Protein AF-A0A2K4FHK4-F1 (afdb_monomer_lite)

Structure (mmCIF, N/CA/C/O backbone):
data_AF-A0A2K4FHK4-F1
#
_entry.id   AF-A0A2K4FHK4-F1
#
loop_
_atom_site.group_PDB
_atom_site.id
_atom_site.type_symbol
_atom_site.label_atom_id
_atom_site.label_alt_id
_atom_site.label_comp_id
_atom_site.label_asym_id
_atom_site.label_entity_id
_atom_site.label_seq_id
_atom_site.pdbx_PDB_ins_code
_atom_site.Cartn_x
_atom_site.Cartn_y
_atom_site.Cartn_z
_atom_site.occupancy
_atom_site.B_iso_or_equiv
_atom_site.auth_seq_id
_atom_site.auth_comp_id
_atom_site.auth_asym_id
_atom_site.auth_atom_id
_atom_site.pdbx_PDB_model_num
ATOM 1 N N . MET A 1 1 ? 3.901 14.085 17.740 1.00 49.38 1 MET A N 1
ATOM 2 C CA . MET A 1 1 ? 3.274 12.772 18.022 1.00 49.38 1 MET A CA 1
ATOM 3 C C . MET A 1 1 ? 2.031 12.925 18.901 1.00 49.38 1 MET A C 1
ATOM 5 O O . MET A 1 1 ? 1.024 12.323 18.566 1.00 49.38 1 MET A O 1
ATOM 9 N N . GLN A 1 2 ? 2.057 13.793 19.927 1.00 51.84 2 GLN A N 1
ATOM 10 C CA . GLN A 1 2 ? 0.927 14.044 20.843 1.00 51.84 2 GLN A CA 1
ATOM 11 C C . GLN A 1 2 ? -0.408 14.420 20.160 1.00 51.84 2 GLN A C 1
ATOM 13 O O . GLN A 1 2 ? -1.439 13.892 20.553 1.00 51.84 2 GLN A O 1
ATOM 18 N N . GLY A 1 3 ? -0.407 15.231 19.092 1.00 59.84 3 GLY A N 1
ATOM 19 C CA . GLY A 1 3 ? -1.658 15.628 18.419 1.00 59.84 3 GLY A CA 1
ATOM 20 C C . GLY A 1 3 ? -2.404 14.495 17.697 1.00 59.84 3 GLY A C 1
ATOM 21 O O . GLY A 1 3 ? -3.626 14.443 17.743 1.00 59.84 3 GLY A O 1
ATOM 22 N N . TYR A 1 4 ? -1.688 13.551 17.073 1.00 58.94 4 TYR A N 1
ATOM 23 C CA . TYR A 1 4 ? -2.320 12.465 16.307 1.00 58.94 4 TYR A CA 1
ATOM 24 C C . TYR A 1 4 ? -2.976 11.414 17.198 1.00 58.94 4 TYR A C 1
ATOM 26 O O . TYR A 1 4 ? -4.029 10.892 16.851 1.00 58.94 4 TYR A O 1
ATOM 34 N N . VAL A 1 5 ? -2.362 11.131 18.351 1.00 58.81 5 VAL A N 1
ATOM 35 C CA . VAL A 1 5 ? -2.916 10.195 19.337 1.00 58.81 5 VAL A CA 1
ATOM 36 C C . VAL A 1 5 ? -4.255 10.713 19.851 1.00 58.81 5 VAL A C 1
ATOM 38 O O . VAL A 1 5 ? -5.204 9.945 19.937 1.00 58.81 5 VAL A O 1
ATOM 41 N N . GLN A 1 6 ? -4.362 12.021 20.100 1.00 58.72 6 GLN A N 1
ATOM 42 C CA . GLN A 1 6 ? -5.595 12.628 20.588 1.00 58.72 6 GLN A CA 1
ATOM 43 C C . GLN A 1 6 ? -6.725 12.576 19.547 1.00 58.72 6 GLN A C 1
ATOM 45 O O . GLN A 1 6 ? -7.835 12.178 19.888 1.00 58.72 6 GLN A O 1
ATOM 50 N N . THR A 1 7 ? -6.451 12.891 18.276 1.00 63.59 7 THR A N 1
ATOM 51 C CA . THR A 1 7 ? -7.453 12.796 17.195 1.00 63.59 7 THR A CA 1
ATOM 52 C C . THR A 1 7 ? -7.951 11.362 16.999 1.00 63.59 7 THR A C 1
ATOM 54 O O . THR A 1 7 ? -9.159 11.134 16.972 1.00 63.59 7 THR A O 1
ATOM 57 N N . VAL A 1 8 ? -7.035 10.388 16.963 1.00 61.50 8 VAL A N 1
ATOM 58 C CA . VAL A 1 8 ? -7.383 8.965 16.816 1.00 61.50 8 VAL A CA 1
ATOM 59 C C . VAL A 1 8 ? -8.148 8.438 18.026 1.00 61.50 8 VAL A C 1
ATOM 61 O O . VAL A 1 8 ? -9.145 7.745 17.860 1.00 61.50 8 VAL A O 1
ATOM 64 N N . SER A 1 9 ? -7.761 8.837 19.241 1.00 59.03 9 SER A N 1
ATOM 65 C CA . SER A 1 9 ? -8.480 8.462 20.467 1.00 59.03 9 SER A CA 1
ATOM 66 C C . SER A 1 9 ? -9.913 9.011 20.537 1.00 59.03 9 SER A C 1
ATOM 68 O O . SER A 1 9 ? -10.720 8.520 21.317 1.00 59.03 9 SER A O 1
ATOM 70 N N . GLN A 1 10 ? -10.244 10.008 19.709 1.00 62.78 10 GLN A N 1
ATOM 71 C CA . GLN A 1 10 ? -11.593 10.561 19.543 1.00 62.78 10 GLN A CA 1
ATOM 72 C C . GLN A 1 10 ? -12.365 9.913 18.376 1.00 62.78 10 GLN A C 1
ATOM 74 O O . GLN A 1 10 ? -13.389 10.449 17.953 1.00 62.78 10 GLN A O 1
ATOM 79 N N . GLY A 1 11 ? -11.869 8.799 17.821 1.00 59.44 11 GLY A N 1
ATOM 80 C CA . GLY A 1 11 ? -12.492 8.093 16.697 1.00 59.44 11 GLY A CA 1
ATOM 81 C C . GLY A 1 11 ? -12.330 8.798 15.348 1.00 59.44 11 GLY A C 1
ATOM 82 O O . GLY A 1 11 ? -13.119 8.566 14.438 1.00 59.44 11 GLY A O 1
ATOM 83 N N . ARG A 1 12 ? -11.350 9.701 15.207 1.00 66.50 12 ARG A N 1
ATOM 84 C CA . ARG A 1 12 ? -11.090 10.438 13.961 1.00 66.50 12 ARG A CA 1
ATOM 85 C C . ARG A 1 12 ? -9.688 10.149 13.448 1.00 66.50 12 ARG A C 1
ATOM 87 O O . ARG A 1 12 ? -8.726 10.143 14.209 1.00 66.50 12 ARG A O 1
ATOM 94 N N . VAL A 1 13 ? -9.538 9.982 12.141 1.00 70.56 13 VAL A N 1
ATOM 95 C CA . VAL A 1 13 ? -8.217 9.877 11.509 1.00 70.56 13 VAL A CA 1
ATOM 96 C C . VAL A 1 13 ? -7.774 11.236 10.961 1.00 70.56 13 VAL A C 1
ATOM 98 O O . VAL A 1 13 ? -8.620 12.038 10.577 1.00 70.56 13 VAL A O 1
ATOM 101 N N . PRO A 1 14 ? -6.467 11.549 10.944 1.00 74.38 14 PRO A N 1
ATOM 102 C CA . PRO A 1 14 ? -5.981 12.802 10.375 1.00 74.38 14 PRO A CA 1
ATOM 103 C C . PRO A 1 14 ? -6.183 12.882 8.855 1.00 74.38 14 PRO A C 1
ATOM 105 O O . PRO A 1 14 ? -5.792 11.972 8.129 1.00 74.38 14 PRO A O 1
ATOM 108 N N . ASP A 1 15 ? -6.619 14.043 8.362 1.00 65.12 15 ASP A N 1
ATOM 109 C CA . ASP A 1 15 ? -6.874 14.299 6.932 1.00 65.12 15 ASP A CA 1
ATOM 110 C C . ASP A 1 15 ? -5.607 14.431 6.068 1.00 65.12 15 ASP A C 1
ATOM 112 O O . ASP A 1 15 ? -5.661 14.916 4.948 1.00 65.12 15 ASP A O 1
ATOM 116 N N . LYS A 1 16 ? -4.402 14.138 6.562 1.00 68.00 16 LYS A N 1
ATOM 117 C CA . LYS A 1 16 ? -3.179 14.263 5.750 1.00 68.00 16 LYS A CA 1
ATOM 118 C C . LYS A 1 16 ? -2.321 13.028 5.907 1.00 68.00 16 LYS A C 1
ATOM 120 O O . LYS A 1 16 ? -1.982 12.628 7.020 1.00 68.00 16 LYS A O 1
ATOM 125 N N . HIS A 1 17 ? -1.809 12.521 4.786 1.00 72.81 17 HIS A N 1
ATOM 126 C CA . HIS A 1 17 ? -0.894 11.381 4.800 1.00 72.81 17 HIS A CA 1
ATOM 127 C C . HIS A 1 17 ? 0.464 11.667 5.490 1.00 72.81 17 HIS A C 1
ATOM 129 O O . HIS A 1 17 ? 1.319 10.787 5.593 1.00 72.81 17 HIS A O 1
ATOM 135 N N . LYS A 1 18 ? 0.759 12.910 5.912 1.00 77.69 18 LYS A N 1
ATOM 136 C CA . LYS A 1 18 ? 2.019 13.236 6.605 1.00 77.69 18 LYS A CA 1
ATOM 137 C C . LYS A 1 18 ? 2.036 12.530 7.962 1.00 77.69 18 LYS A C 1
ATOM 139 O O . LYS A 1 18 ? 1.300 12.896 8.868 1.00 77.69 18 LYS A O 1
ATOM 144 N N . GLY A 1 19 ? 2.919 11.547 8.110 1.00 83.44 19 GLY A N 1
ATOM 145 C CA . GLY A 1 19 ? 2.972 10.715 9.313 1.00 83.44 19 GLY A CA 1
ATOM 146 C C . GLY A 1 19 ? 1.938 9.586 9.339 1.00 83.44 19 GLY A C 1
ATOM 147 O O . GLY A 1 19 ? 1.739 9.011 10.406 1.00 83.44 19 GLY A O 1
ATOM 148 N N . ILE A 1 20 ? 1.328 9.240 8.195 1.00 90.81 20 ILE A N 1
ATOM 149 C CA . ILE A 1 20 ? 0.350 8.143 8.066 1.00 90.81 20 ILE A CA 1
ATOM 150 C C . ILE A 1 20 ? 0.855 6.815 8.607 1.00 90.81 20 ILE A C 1
ATOM 152 O O . ILE A 1 20 ? 0.140 6.166 9.359 1.00 90.81 20 ILE A O 1
ATOM 156 N N . ALA A 1 21 ? 2.122 6.473 8.368 1.00 90.56 21 ALA A N 1
ATOM 157 C CA . ALA A 1 21 ? 2.733 5.268 8.930 1.00 90.56 21 ALA A CA 1
ATOM 158 C C . ALA A 1 21 ? 2.750 5.243 10.466 1.00 90.56 21 ALA A C 1
ATOM 160 O O . ALA A 1 21 ? 2.830 4.176 11.064 1.00 90.56 21 ALA A O 1
ATOM 161 N N . SER A 1 22 ? 2.734 6.405 11.122 1.00 89.12 22 SER A N 1
ATOM 162 C CA . SER A 1 22 ? 2.715 6.496 12.582 1.00 89.12 22 SER A CA 1
ATOM 163 C C . SER A 1 22 ? 1.292 6.527 13.118 1.00 89.12 22 SER A C 1
ATOM 165 O O . SER A 1 22 ? 0.979 5.769 14.028 1.00 89.12 22 SER A O 1
ATOM 167 N N . TRP A 1 23 ? 0.431 7.391 12.578 1.00 90.81 23 TRP A N 1
ATOM 168 C CA . TRP A 1 23 ? -0.916 7.540 13.121 1.00 90.81 23 TRP A CA 1
ATOM 169 C C . TRP A 1 23 ? -1.840 6.375 12.742 1.00 90.81 23 TRP A C 1
ATOM 171 O O . TRP A 1 23 ? -2.690 6.023 13.552 1.00 90.81 23 TRP A O 1
ATOM 181 N N . SER A 1 24 ? -1.638 5.706 11.596 1.00 93.38 24 SER A N 1
ATOM 182 C CA . SER A 1 24 ? -2.420 4.507 11.230 1.00 93.38 24 SER A CA 1
ATOM 183 C C . SER A 1 24 ? -2.179 3.338 12.184 1.00 93.38 24 SER A C 1
ATOM 185 O O . SER A 1 24 ? -3.085 2.554 12.425 1.00 93.38 24 SER A O 1
ATOM 187 N N . LYS A 1 25 ? -0.994 3.255 12.805 1.00 92.88 25 LYS A N 1
ATOM 188 C CA . LYS A 1 25 ? -0.710 2.278 13.870 1.00 92.88 25 LYS A CA 1
ATOM 189 C C . LYS A 1 25 ? -1.534 2.541 15.114 1.00 92.88 25 LYS A C 1
ATOM 191 O O . LYS A 1 25 ? -2.048 1.609 15.715 1.00 92.88 25 LYS A O 1
ATOM 196 N N . VAL A 1 26 ? -1.661 3.812 15.491 1.00 91.38 26 VAL A N 1
ATOM 197 C CA . VAL A 1 26 ? -2.516 4.202 16.615 1.00 91.38 26 VAL A CA 1
ATOM 198 C C . VAL A 1 26 ? -3.972 3.884 16.284 1.00 91.38 26 VAL A C 1
ATOM 200 O O . VAL A 1 26 ? -4.677 3.373 17.146 1.00 91.38 26 VAL A O 1
ATOM 203 N N . ALA A 1 27 ? -4.406 4.131 15.042 1.00 90.50 27 ALA A N 1
ATOM 204 C CA . ALA A 1 27 ? -5.766 3.836 14.593 1.00 90.50 27 ALA A CA 1
ATOM 205 C C . ALA A 1 27 ? -6.066 2.334 14.639 1.00 90.50 27 ALA A C 1
ATOM 207 O O . ALA A 1 27 ? -7.017 1.937 15.301 1.00 90.50 27 ALA A O 1
ATOM 208 N N . ALA A 1 28 ? -5.202 1.508 14.044 1.00 93.62 28 ALA A N 1
ATOM 209 C CA . ALA A 1 28 ? -5.323 0.051 14.065 1.00 93.62 28 ALA A CA 1
ATOM 210 C C . ALA A 1 28 ? -5.247 -0.530 15.485 1.00 93.62 28 ALA A C 1
ATOM 212 O O . ALA A 1 28 ? -5.969 -1.458 15.813 1.00 93.62 28 ALA A O 1
ATOM 213 N N . PHE A 1 29 ? -4.415 0.038 16.364 1.00 91.06 29 PHE A N 1
ATOM 214 C CA . PHE A 1 29 ? -4.375 -0.377 17.767 1.00 91.06 29 PHE A CA 1
ATOM 215 C C . PHE A 1 29 ? -5.656 0.000 18.529 1.00 91.06 29 PHE A C 1
ATOM 217 O O . PHE A 1 29 ? -6.105 -0.754 19.385 1.00 91.06 29 PHE A O 1
ATOM 224 N N . SER A 1 30 ? -6.234 1.169 18.236 1.00 90.38 30 SER A N 1
ATOM 225 C CA . SER A 1 30 ? -7.428 1.671 18.932 1.00 90.38 30 SER A CA 1
ATOM 226 C C . SER A 1 30 ? -8.708 0.978 18.463 1.00 90.38 30 SER A C 1
ATOM 228 O O . SER A 1 30 ? -9.596 0.736 19.274 1.00 90.38 30 SER A O 1
ATOM 230 N N . ASN A 1 31 ? -8.807 0.669 17.167 1.00 91.50 31 ASN A N 1
ATOM 231 C CA . ASN A 1 31 ? -9.922 -0.063 16.575 1.00 91.50 31 ASN A CA 1
ATOM 232 C C . ASN A 1 31 ? -9.427 -0.985 15.438 1.00 91.50 31 ASN A C 1
ATOM 234 O O . ASN A 1 31 ? -9.468 -0.589 14.271 1.00 91.50 31 ASN A O 1
ATOM 238 N N . PRO A 1 32 ? -8.968 -2.210 15.752 1.00 91.81 32 PRO A N 1
ATOM 239 C CA . PRO A 1 32 ? -8.427 -3.138 14.753 1.00 91.81 32 PRO A CA 1
ATOM 240 C C . PRO A 1 32 ? -9.489 -3.701 13.798 1.00 91.81 32 PRO A C 1
ATOM 242 O O . PRO A 1 32 ? -9.139 -4.265 12.766 1.00 91.81 32 PRO A O 1
ATOM 245 N N . ILE A 1 33 ? -10.778 -3.542 14.122 1.00 92.06 33 ILE A N 1
ATOM 246 C CA . ILE A 1 33 ? -11.887 -4.014 13.281 1.00 92.06 33 ILE A CA 1
ATOM 247 C C . ILE A 1 33 ? -12.108 -3.070 12.090 1.00 92.06 33 ILE A C 1
ATOM 249 O O . ILE A 1 33 ? -12.435 -3.522 10.996 1.00 92.06 33 ILE A O 1
ATOM 253 N N . GLU A 1 34 ? -11.927 -1.760 12.285 1.00 90.69 34 GLU A N 1
ATOM 254 C CA . GLU A 1 34 ? -12.191 -0.740 11.254 1.00 90.69 34 GLU A CA 1
ATOM 255 C C . GLU A 1 34 ? -10.920 -0.132 10.652 1.00 90.69 34 GLU A C 1
ATOM 257 O O . GLU A 1 34 ? -10.968 0.539 9.616 1.00 90.69 34 GLU A O 1
ATOM 262 N N . HIS A 1 35 ? -9.770 -0.337 11.295 1.00 95.19 35 HIS A N 1
ATOM 263 C CA . HIS A 1 35 ? -8.511 0.261 10.888 1.00 95.19 35 HIS A CA 1
ATOM 264 C C . HIS A 1 35 ? -7.379 -0.750 10.773 1.00 95.19 35 HIS A C 1
ATOM 266 O O . HIS A 1 35 ? -7.207 -1.642 11.595 1.00 95.19 35 HIS A O 1
ATOM 272 N N . ALA A 1 36 ? -6.540 -0.516 9.769 1.00 97.25 36 ALA A N 1
ATOM 273 C CA . ALA A 1 36 ? -5.333 -1.276 9.510 1.00 97.25 36 ALA A CA 1
ATOM 274 C C . ALA A 1 36 ? -4.120 -0.343 9.384 1.00 97.25 36 ALA A C 1
ATOM 276 O O . ALA A 1 36 ? -4.248 0.868 9.142 1.00 97.25 36 ALA A O 1
ATOM 277 N N . ILE A 1 37 ? -2.926 -0.905 9.563 1.00 97.12 37 ILE A N 1
ATOM 278 C CA . ILE A 1 37 ? -1.668 -0.163 9.481 1.00 97.12 37 ILE A CA 1
ATOM 279 C C . ILE A 1 37 ? -1.376 0.161 8.014 1.00 97.12 37 ILE A C 1
ATOM 281 O O . ILE A 1 37 ? -1.474 -0.699 7.151 1.00 97.12 37 ILE A O 1
ATOM 285 N N . PHE A 1 38 ? -0.988 1.402 7.717 1.00 97.25 38 PHE A N 1
ATOM 286 C CA . PHE A 1 38 ? -0.530 1.794 6.382 1.00 97.25 38 PHE A CA 1
ATOM 287 C C . PHE A 1 38 ? 0.948 2.189 6.438 1.00 97.25 38 PHE A C 1
ATOM 289 O O . PHE A 1 38 ? 1.289 3.350 6.689 1.00 97.25 38 PHE A O 1
ATOM 296 N N . ASP A 1 39 ? 1.834 1.205 6.261 1.00 96.00 39 ASP A N 1
ATOM 297 C CA . ASP A 1 39 ? 3.288 1.384 6.300 1.00 96.00 39 ASP A CA 1
ATOM 298 C C . ASP A 1 39 ? 3.956 1.302 4.911 1.00 96.00 39 ASP A C 1
ATOM 300 O O . ASP A 1 39 ? 3.303 1.184 3.874 1.00 96.00 39 ASP A O 1
ATOM 304 N N . ALA A 1 40 ? 5.287 1.418 4.885 1.00 96.38 40 ALA A N 1
ATOM 305 C CA . ALA A 1 40 ? 6.067 1.405 3.650 1.00 96.38 40 ALA A CA 1
ATOM 306 C C . ALA A 1 40 ? 5.957 0.097 2.853 1.00 96.38 40 ALA A C 1
ATOM 308 O O . ALA A 1 40 ? 6.018 0.145 1.626 1.00 96.38 40 ALA A O 1
ATOM 309 N N . ARG A 1 41 ? 5.797 -1.051 3.524 1.00 97.81 41 ARG A N 1
ATOM 310 C CA . ARG A 1 41 ? 5.635 -2.349 2.861 1.00 97.81 41 ARG A CA 1
ATOM 311 C C . ARG A 1 41 ? 4.255 -2.468 2.249 1.00 97.81 41 ARG A C 1
ATOM 313 O O . ARG A 1 41 ? 4.160 -2.796 1.077 1.00 97.81 41 ARG A O 1
ATOM 320 N N . VAL A 1 42 ? 3.214 -2.106 2.994 1.00 98.00 42 VAL A N 1
ATOM 321 C CA . VAL A 1 42 ? 1.835 -2.111 2.487 1.00 98.00 42 VAL A CA 1
ATOM 322 C C . VAL A 1 42 ? 1.700 -1.192 1.268 1.00 98.00 42 VAL A C 1
ATOM 324 O O . VAL A 1 42 ? 1.215 -1.614 0.218 1.00 98.00 42 VAL A O 1
ATOM 327 N N . ALA A 1 43 ? 2.204 0.043 1.362 1.00 97.62 43 ALA A N 1
ATOM 328 C CA . ALA A 1 43 ? 2.182 0.994 0.250 1.00 97.62 43 ALA A CA 1
ATOM 329 C C . ALA A 1 43 ? 2.969 0.494 -0.975 1.00 97.62 43 ALA A C 1
ATOM 331 O O . ALA A 1 43 ? 2.575 0.749 -2.114 1.00 97.62 43 ALA A O 1
ATOM 332 N N . PHE A 1 44 ? 4.082 -0.212 -0.760 1.00 98.25 44 PHE A N 1
ATOM 333 C CA . PHE A 1 44 ? 4.852 -0.824 -1.839 1.00 98.25 44 PHE A CA 1
ATOM 334 C C . PHE A 1 44 ? 4.068 -1.954 -2.516 1.00 98.25 44 PHE A C 1
ATOM 336 O O . PHE A 1 44 ? 3.881 -1.914 -3.732 1.00 98.25 44 PHE A O 1
ATOM 343 N N . SER A 1 45 ? 3.548 -2.903 -1.735 1.00 98.19 45 SER A N 1
ATOM 344 C CA . SER A 1 45 ? 2.779 -4.052 -2.224 1.00 98.19 45 SER A CA 1
ATOM 345 C C . SER A 1 45 ? 1.582 -3.630 -3.071 1.00 98.19 45 SER A C 1
ATOM 347 O O . SER A 1 45 ? 1.390 -4.159 -4.161 1.00 98.19 45 SER A O 1
ATOM 349 N N . LEU A 1 46 ? 0.822 -2.621 -2.632 1.00 97.88 46 LEU A N 1
ATOM 350 C CA . LEU A 1 46 ? -0.317 -2.093 -3.392 1.00 97.88 46 LEU A CA 1
ATOM 351 C C . LEU A 1 46 ? 0.086 -1.519 -4.754 1.00 97.88 46 LEU A C 1
ATOM 353 O O . LEU A 1 46 ? -0.625 -1.700 -5.742 1.00 97.88 46 LEU A O 1
ATOM 357 N N . ASN A 1 47 ? 1.219 -0.820 -4.831 1.00 97.94 47 ASN A N 1
ATOM 358 C CA . ASN A 1 47 ? 1.703 -0.302 -6.107 1.00 97.94 47 ASN A CA 1
ATOM 359 C C . ASN A 1 47 ? 2.219 -1.436 -7.004 1.00 97.94 47 ASN A C 1
ATOM 361 O O . ASN A 1 47 ? 1.907 -1.456 -8.188 1.00 97.94 47 ASN A O 1
ATOM 365 N N . VAL A 1 48 ? 2.969 -2.405 -6.476 1.00 97.44 48 VAL A N 1
ATOM 366 C CA . VAL A 1 48 ? 3.478 -3.513 -7.301 1.00 97.44 48 VAL A CA 1
ATOM 367 C C . VAL A 1 48 ? 2.351 -4.412 -7.807 1.00 97.44 48 VAL A C 1
ATOM 369 O O . VAL A 1 48 ? 2.347 -4.760 -8.983 1.00 97.44 48 VAL A O 1
ATOM 372 N N . LEU A 1 49 ? 1.353 -4.727 -6.979 1.00 96.31 49 LEU A N 1
ATOM 373 C CA . LEU A 1 49 ? 0.196 -5.523 -7.399 1.00 96.31 49 LEU A CA 1
ATOM 374 C C . LEU A 1 49 ? -0.538 -4.894 -8.588 1.00 96.31 49 LEU A C 1
ATOM 376 O O . LEU A 1 49 ? -0.836 -5.582 -9.561 1.00 96.31 49 LEU A O 1
ATOM 380 N N . GLN A 1 50 ? -0.778 -3.581 -8.545 1.00 95.88 50 GLN A N 1
ATOM 381 C CA . GLN A 1 50 ? -1.381 -2.865 -9.671 1.00 95.88 50 GLN A CA 1
ATOM 382 C C . GLN A 1 50 ? -0.490 -2.907 -10.917 1.00 95.88 50 GLN A C 1
ATOM 384 O O . GLN A 1 50 ? -1.001 -3.042 -12.024 1.00 95.88 50 GLN A O 1
ATOM 389 N N . MET A 1 51 ? 0.832 -2.816 -10.748 1.00 95.06 51 MET A N 1
ATOM 390 C CA . MET A 1 51 ? 1.780 -2.893 -11.861 1.00 95.06 51 MET A CA 1
ATOM 391 C C . MET A 1 51 ? 1.756 -4.265 -12.546 1.00 95.06 51 MET A C 1
ATOM 393 O O . MET A 1 51 ? 1.786 -4.327 -13.769 1.00 95.06 51 MET A O 1
ATOM 397 N N . LEU A 1 52 ? 1.706 -5.345 -11.762 1.00 94.31 52 LEU A N 1
ATOM 398 C CA . LEU A 1 52 ? 1.815 -6.716 -12.266 1.00 94.31 52 LEU A CA 1
ATOM 399 C C . LEU A 1 52 ? 0.490 -7.293 -12.783 1.00 94.31 52 LEU A C 1
ATOM 401 O O . LEU A 1 52 ? 0.519 -8.181 -13.631 1.00 94.31 52 LEU A O 1
ATOM 405 N N . HIS A 1 53 ? -0.655 -6.839 -12.263 1.00 90.06 53 HIS A N 1
ATOM 406 C CA . HIS A 1 53 ? -1.929 -7.546 -12.458 1.00 90.06 53 HIS A CA 1
ATOM 407 C C . HIS A 1 53 ? -3.121 -6.678 -12.866 1.00 90.06 53 HIS A C 1
ATOM 409 O O . HIS A 1 53 ? -4.201 -7.220 -13.082 1.00 90.06 53 HIS A O 1
ATOM 415 N N . SER A 1 54 ? -2.989 -5.352 -12.939 1.00 80.19 54 SER A N 1
ATOM 416 C CA . SER A 1 54 ? -4.116 -4.499 -13.332 1.00 80.19 54 SER A CA 1
ATOM 417 C C . SER A 1 54 ? -3.991 -4.092 -14.791 1.00 80.19 54 SER A C 1
ATOM 419 O O . SER A 1 54 ? -3.039 -3.400 -15.121 1.00 80.19 54 SER A O 1
ATOM 421 N N . ASP A 1 55 ? -4.960 -4.429 -15.638 1.00 73.75 55 ASP A N 1
ATOM 422 C CA . ASP A 1 55 ? -5.079 -3.878 -17.003 1.00 73.75 55 ASP A CA 1
ATOM 423 C C . ASP A 1 55 ? -5.928 -2.591 -17.047 1.00 73.75 55 ASP A C 1
ATOM 425 O O 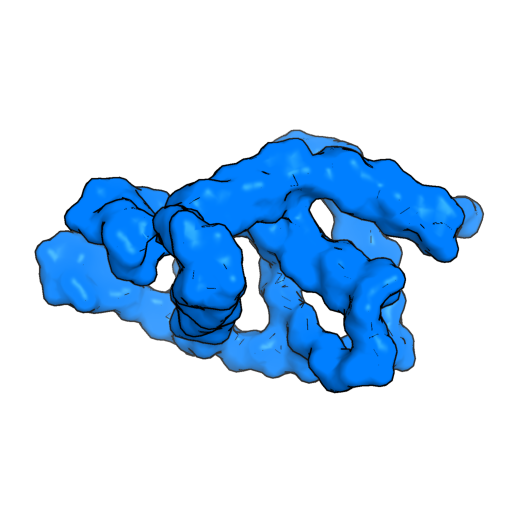. ASP A 1 55 ? -6.194 -2.031 -18.110 1.00 73.75 55 ASP A O 1
ATOM 429 N N . GLU A 1 56 ? -6.357 -2.111 -15.879 1.00 80.19 56 GLU A N 1
ATOM 430 C CA . GLU A 1 56 ? -7.273 -0.986 -15.720 1.00 80.19 56 GLU A CA 1
ATOM 431 C C . GLU A 1 56 ? -6.555 0.281 -15.225 1.00 80.19 56 GLU A C 1
ATOM 433 O O . GLU A 1 56 ? -5.328 0.378 -15.159 1.00 80.19 56 GLU A O 1
ATOM 438 N N . GLN A 1 57 ? -7.345 1.298 -14.883 1.00 86.38 57 GLN A N 1
ATOM 439 C CA . GLN A 1 57 ? -6.871 2.529 -14.272 1.00 86.38 57 GLN A CA 1
ATOM 440 C C . GLN A 1 57 ? -6.137 2.238 -12.952 1.00 86.38 57 GLN A C 1
ATOM 442 O O . GLN A 1 57 ? -6.717 1.708 -12.010 1.00 86.38 57 GLN A O 1
ATOM 447 N N . ARG A 1 58 ? -4.867 2.650 -12.866 1.00 94.62 58 ARG A N 1
ATOM 448 C CA . ARG A 1 58 ? -4.016 2.439 -11.683 1.00 94.62 58 ARG A CA 1
ATOM 449 C C . ARG A 1 58 ? -3.907 3.703 -10.829 1.00 94.62 58 ARG A C 1
ATOM 451 O O . ARG A 1 58 ? -3.823 4.819 -11.362 1.00 94.62 58 ARG A O 1
ATOM 458 N N . TRP A 1 59 ? -3.855 3.522 -9.511 1.00 95.56 59 TRP A N 1
ATOM 459 C CA . TRP A 1 59 ? -3.695 4.579 -8.515 1.00 95.56 59 TRP A CA 1
ATOM 460 C C . TRP A 1 59 ? -2.339 4.506 -7.820 1.00 95.56 59 TRP A C 1
ATOM 462 O O . TRP A 1 59 ? -1.869 3.452 -7.398 1.00 95.56 59 TRP A O 1
ATOM 472 N N . TRP A 1 60 ? -1.716 5.666 -7.647 1.00 96.88 60 TRP A N 1
ATOM 473 C CA . TRP A 1 60 ? -0.438 5.794 -6.968 1.00 96.88 60 TRP A CA 1
ATOM 474 C C . TRP A 1 60 ? -0.620 5.979 -5.460 1.00 96.88 60 TRP A C 1
ATOM 476 O O . TRP A 1 60 ? -0.998 7.063 -4.996 1.00 96.88 60 TRP A O 1
ATOM 486 N N . PHE A 1 61 ? -0.256 4.949 -4.695 1.00 96.69 61 PHE A N 1
ATOM 487 C CA . PHE A 1 61 ? -0.078 5.054 -3.249 1.00 96.69 61 PHE A CA 1
ATOM 488 C C . PHE A 1 61 ? 1.289 5.687 -2.935 1.00 96.69 61 PHE A C 1
ATOM 490 O O . PHE A 1 61 ? 2.290 5.355 -3.578 1.00 96.69 61 PHE A O 1
ATOM 497 N N . PRO A 1 62 ? 1.383 6.619 -1.968 1.00 94.44 62 PRO A N 1
ATOM 498 C CA . PRO A 1 62 ? 2.613 7.365 -1.730 1.00 94.44 62 PRO A CA 1
ATOM 499 C C . PRO A 1 62 ? 3.743 6.466 -1.214 1.00 94.44 62 PRO A C 1
ATOM 501 O O . PRO A 1 62 ? 3.542 5.636 -0.333 1.00 94.44 62 PRO A O 1
ATOM 504 N N . HIS A 1 63 ? 4.964 6.712 -1.693 1.00 93.88 63 HIS A N 1
ATOM 505 C CA . HIS A 1 63 ? 6.167 6.139 -1.093 1.00 93.88 63 HIS A CA 1
ATOM 506 C C . HIS A 1 63 ? 6.326 6.657 0.344 1.00 93.88 63 HIS A C 1
ATOM 508 O O . HIS A 1 63 ? 6.464 7.863 0.573 1.00 93.88 63 HIS A O 1
ATOM 514 N N . LEU A 1 64 ? 6.324 5.733 1.304 1.00 92.50 64 LEU A N 1
ATOM 515 C CA . LEU A 1 64 ? 6.627 5.996 2.706 1.00 92.50 64 LEU A CA 1
ATOM 516 C C . LEU A 1 64 ? 8.047 5.524 3.019 1.00 92.50 64 LEU A C 1
ATOM 518 O O . LEU A 1 64 ? 8.445 4.440 2.603 1.00 92.50 64 LEU A O 1
ATOM 522 N N . ALA A 1 65 ? 8.800 6.323 3.776 1.00 86.88 65 ALA A N 1
ATOM 523 C CA . ALA A 1 65 ? 10.160 5.962 4.159 1.00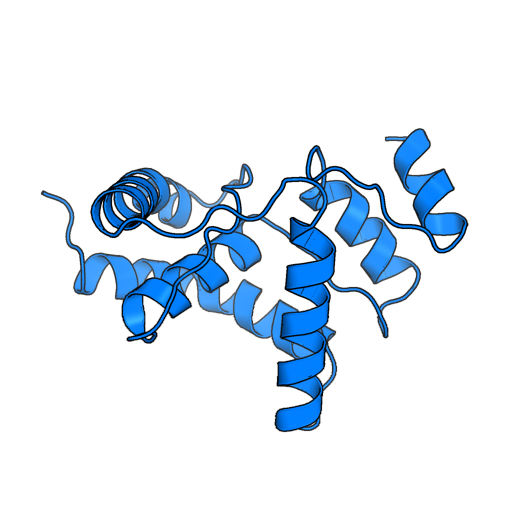 86.88 65 ALA A CA 1
ATOM 524 C C . ALA A 1 65 ? 10.171 4.664 4.984 1.00 86.88 65 ALA A C 1
ATOM 526 O O . ALA A 1 65 ? 9.469 4.550 5.992 1.00 86.88 65 ALA A O 1
ATOM 527 N N . GLY A 1 66 ? 10.999 3.706 4.569 1.00 87.69 66 GLY A N 1
ATOM 528 C CA . GLY A 1 66 ? 11.164 2.410 5.218 1.00 87.69 66 GLY A CA 1
ATOM 5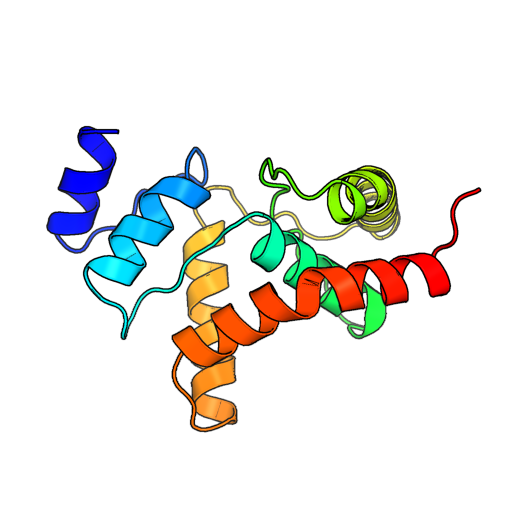29 C C . GLY A 1 66 ? 12.632 2.003 5.333 1.00 87.69 66 GLY A C 1
ATOM 530 O O . GLY A 1 66 ? 13.508 2.550 4.664 1.00 87.69 66 GLY A O 1
ATOM 531 N N . ARG A 1 67 ? 12.907 1.026 6.204 1.00 88.62 67 ARG A N 1
ATOM 532 C CA . ARG A 1 67 ? 14.260 0.473 6.413 1.00 88.62 67 ARG A CA 1
ATOM 533 C C . ARG A 1 67 ? 14.603 -0.684 5.469 1.00 88.62 67 ARG A C 1
ATOM 535 O O . ARG A 1 67 ? 15.743 -1.126 5.462 1.00 88.62 67 ARG A O 1
ATOM 542 N N . ASN A 1 68 ? 13.632 -1.183 4.705 1.00 91.94 68 ASN A N 1
ATOM 543 C CA . ASN A 1 68 ? 13.834 -2.317 3.811 1.00 91.94 68 ASN A CA 1
ATOM 544 C C . ASN A 1 68 ? 14.610 -1.871 2.560 1.00 91.94 68 ASN A C 1
ATOM 546 O O . ASN A 1 68 ? 14.080 -1.161 1.705 1.00 91.94 68 ASN A O 1
ATOM 550 N N . THR A 1 69 ? 15.881 -2.263 2.479 1.00 91.19 69 THR A N 1
ATOM 551 C CA . THR A 1 69 ? 16.796 -1.871 1.400 1.00 91.19 69 THR A CA 1
ATOM 552 C C . THR A 1 69 ? 16.380 -2.441 0.046 1.00 91.19 69 THR A C 1
ATOM 554 O O . THR A 1 69 ? 16.541 -1.753 -0.961 1.00 91.19 69 THR A O 1
ATOM 557 N N . HIS A 1 70 ? 15.790 -3.640 0.016 1.00 90.81 70 HIS A N 1
ATOM 558 C CA . HIS A 1 70 ? 15.327 -4.280 -1.217 1.00 90.81 70 HIS A CA 1
ATOM 559 C C . HIS A 1 70 ? 14.178 -3.485 -1.851 1.00 90.81 70 HIS A C 1
ATOM 561 O O . HIS A 1 70 ? 14.227 -3.148 -3.035 1.00 90.81 70 HIS A O 1
ATOM 567 N N . LEU A 1 71 ? 13.190 -3.082 -1.048 1.00 94.38 71 LEU A N 1
ATOM 568 C CA . LEU A 1 71 ? 12.101 -2.209 -1.500 1.00 94.38 71 LEU A CA 1
ATOM 569 C C . LEU A 1 71 ? 12.623 -0.831 -1.927 1.00 94.38 71 LEU A C 1
ATOM 571 O O . LEU A 1 71 ? 12.227 -0.304 -2.969 1.00 94.38 71 LEU A O 1
ATOM 575 N N . ASN A 1 72 ? 13.544 -0.253 -1.148 1.00 93.19 72 ASN A N 1
ATOM 576 C CA . ASN A 1 72 ? 14.145 1.052 -1.441 1.00 93.19 72 ASN A CA 1
ATOM 577 C C . ASN A 1 72 ? 14.859 1.084 -2.800 1.00 93.19 72 ASN A C 1
ATOM 579 O O . ASN A 1 72 ? 14.797 2.103 -3.486 1.00 93.19 72 ASN A O 1
ATOM 583 N N . ALA A 1 73 ? 15.471 -0.026 -3.221 1.00 93.44 73 ALA A N 1
ATOM 584 C 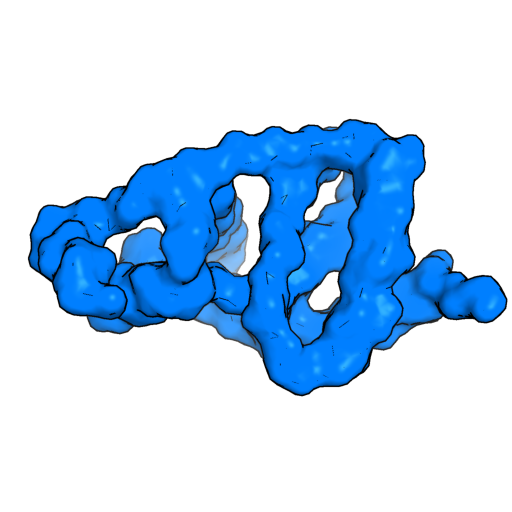CA . ALA A 1 73 ? 16.076 -0.149 -4.545 1.00 93.44 73 ALA A CA 1
ATOM 585 C C . ALA A 1 73 ? 15.038 -0.173 -5.687 1.00 93.44 73 ALA A C 1
ATOM 587 O O . ALA A 1 73 ? 15.329 0.279 -6.795 1.00 93.44 73 ALA A O 1
ATOM 588 N N . CYS A 1 74 ? 13.821 -0.658 -5.426 1.00 95.88 74 CYS A N 1
ATOM 589 C CA . CYS A 1 74 ? 12.752 -0.768 -6.423 1.00 95.88 74 CYS A CA 1
ATOM 590 C C . CYS A 1 74 ? 11.963 0.541 -6.599 1.00 95.88 74 CYS A C 1
ATOM 592 O O . CYS A 1 74 ? 11.533 0.862 -7.709 1.00 95.88 74 CYS A O 1
ATOM 594 N N . TRP A 1 75 ? 11.792 1.324 -5.526 1.00 95.25 75 TRP A N 1
ATOM 595 C CA . TRP A 1 75 ? 10.960 2.536 -5.511 1.00 95.25 75 TRP A CA 1
ATOM 596 C C . TRP A 1 75 ? 11.238 3.545 -6.639 1.00 95.25 75 TRP A C 1
ATOM 598 O O . TRP A 1 75 ? 10.267 4.032 -7.227 1.00 95.25 75 TRP A O 1
ATOM 608 N N . PRO A 1 76 ? 12.499 3.893 -6.977 1.00 94.94 76 PRO A N 1
ATOM 609 C CA . PRO A 1 76 ? 12.775 4.810 -8.081 1.00 94.94 76 PRO A CA 1
ATOM 610 C C . PRO A 1 76 ? 12.240 4.294 -9.418 1.00 94.94 76 PRO A C 1
ATOM 612 O O . PRO A 1 76 ? 11.577 5.047 -10.131 1.00 94.94 76 PRO A O 1
ATOM 615 N N . ARG A 1 77 ? 12.455 3.006 -9.723 1.00 95.31 77 ARG A N 1
ATOM 616 C CA . ARG A 1 77 ? 11.961 2.375 -10.956 1.00 95.31 77 ARG A CA 1
ATOM 617 C C . ARG A 1 77 ? 10.441 2.307 -10.975 1.00 95.31 77 ARG A C 1
ATOM 619 O O . ARG A 1 77 ? 9.834 2.739 -11.947 1.00 95.31 77 ARG A O 1
ATOM 626 N N . LEU A 1 78 ? 9.827 1.857 -9.881 1.00 96.19 78 LEU A N 1
ATOM 627 C CA . LEU A 1 78 ? 8.371 1.790 -9.749 1.00 96.19 78 LEU A CA 1
ATOM 628 C C . LEU A 1 78 ? 7.722 3.168 -9.950 1.00 96.19 78 LEU A C 1
ATOM 630 O O . LEU A 1 78 ? 6.723 3.296 -10.653 1.00 96.19 78 LEU A O 1
ATOM 634 N N . LYS A 1 79 ? 8.333 4.226 -9.402 1.00 96.06 79 LYS A N 1
ATOM 635 C CA . LYS A 1 79 ? 7.884 5.610 -9.600 1.00 96.06 79 LYS A CA 1
ATOM 636 C C . LYS A 1 79 ? 8.044 6.076 -11.048 1.00 96.06 79 LYS A C 1
ATOM 638 O O . LYS A 1 79 ? 7.176 6.793 -11.539 1.00 96.06 79 LYS A O 1
ATOM 643 N N . THR A 1 80 ? 9.140 5.723 -11.719 1.00 95.56 80 THR A N 1
ATOM 644 C CA . THR A 1 80 ? 9.332 6.026 -13.146 1.00 95.56 80 THR A CA 1
ATOM 645 C C . THR A 1 80 ? 8.258 5.344 -13.987 1.00 95.56 80 THR A C 1
ATOM 647 O O . THR A 1 80 ? 7.546 6.036 -14.710 1.00 95.56 80 THR A O 1
ATOM 650 N N . GLN A 1 81 ? 8.044 4.041 -13.787 1.00 94.75 81 GLN A N 1
ATOM 651 C CA . GLN A 1 81 ? 7.007 3.275 -14.481 1.00 94.75 81 GLN A CA 1
ATOM 652 C C . GLN A 1 81 ? 5.606 3.863 -14.255 1.00 94.75 81 GLN A C 1
ATOM 654 O O . GLN A 1 81 ? 4.870 4.103 -15.209 1.00 94.75 81 GLN A O 1
ATOM 659 N N . ALA A 1 82 ? 5.253 4.202 -13.011 1.00 95.12 82 ALA A N 1
ATOM 660 C CA . ALA A 1 82 ? 3.964 4.824 -12.703 1.00 95.12 82 ALA A CA 1
ATOM 661 C C . ALA A 1 82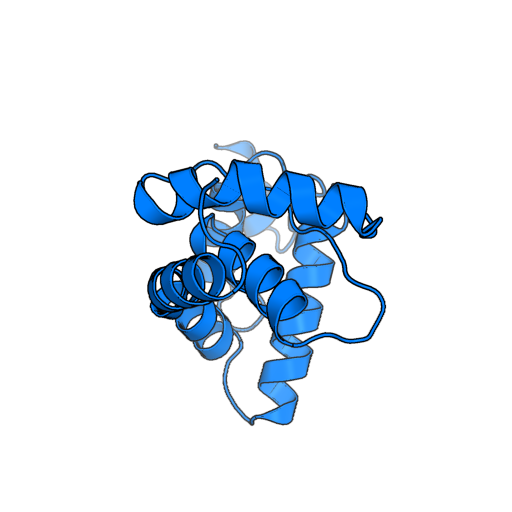 ? 3.767 6.187 -13.399 1.00 95.12 82 ALA A C 1
ATOM 663 O O . ALA A 1 82 ? 2.653 6.534 -13.797 1.00 95.12 82 ALA A O 1
ATOM 664 N N . ARG A 1 83 ? 4.841 6.973 -13.574 1.00 94.56 83 ARG A N 1
ATOM 665 C CA . ARG A 1 83 ? 4.795 8.249 -14.309 1.00 94.56 83 ARG A CA 1
ATOM 666 C C . ARG A 1 83 ? 4.638 8.036 -15.811 1.00 94.56 83 ARG A C 1
ATOM 668 O O . ARG A 1 83 ? 3.819 8.719 -16.419 1.00 94.56 83 ARG A O 1
ATOM 675 N N . GLU A 1 84 ? 5.406 7.118 -16.391 1.00 93.94 84 GLU A N 1
ATOM 676 C CA . GLU A 1 84 ? 5.349 6.776 -17.820 1.00 93.94 84 GLU A CA 1
ATOM 677 C C . GLU A 1 84 ? 3.957 6.271 -18.211 1.00 93.94 84 GLU A C 1
ATOM 679 O O . GLU A 1 84 ? 3.399 6.684 -19.224 1.00 93.94 84 GLU A O 1
ATOM 684 N N . GLN A 1 85 ? 3.352 5.471 -17.336 1.00 92.50 85 GLN A N 1
ATOM 685 C CA . GLN A 1 85 ? 2.018 4.901 -17.510 1.00 92.50 85 GLN A CA 1
ATOM 686 C C . GLN A 1 85 ? 0.887 5.802 -16.980 1.00 92.50 85 GLN A C 1
ATOM 688 O O . GLN A 1 85 ? -0.262 5.376 -16.923 1.00 92.50 85 GLN A O 1
ATOM 693 N N . ARG A 1 86 ? 1.190 7.048 -16.584 1.00 94.12 86 ARG A N 1
ATOM 694 C CA . ARG A 1 86 ? 0.211 8.080 -16.183 1.00 94.12 86 ARG A CA 1
ATOM 695 C C . ARG A 1 86 ? -0.767 7.646 -15.080 1.00 94.12 86 ARG A C 1
ATOM 697 O O . ARG A 1 86 ? -1.966 7.906 -15.168 1.00 94.12 86 ARG A O 1
ATOM 704 N N . TRP A 1 87 ? -0.261 7.016 -14.024 1.00 96.62 87 TRP A N 1
ATOM 705 C CA . TRP A 1 87 ? -1.093 6.598 -12.892 1.00 96.62 87 TRP A CA 1
ATOM 706 C C . TRP A 1 87 ? -1.750 7.797 -12.200 1.00 96.62 87 TRP A C 1
ATOM 708 O O . TRP A 1 87 ? -1.147 8.868 -12.070 1.00 96.62 87 TRP A O 1
ATOM 718 N N . ILE A 1 88 ? -2.974 7.607 -11.702 1.00 96.19 88 ILE A N 1
ATOM 719 C CA . ILE A 1 88 ? -3.705 8.654 -10.985 1.00 96.19 88 ILE A CA 1
ATOM 720 C C . ILE A 1 88 ? -3.123 8.801 -9.588 1.00 96.19 88 ILE A C 1
ATOM 722 O O . ILE A 1 88 ? -3.006 7.841 -8.829 1.00 96.19 88 ILE A O 1
ATOM 726 N N . ARG A 1 89 ? -2.791 10.032 -9.209 1.00 95.06 89 ARG A N 1
ATOM 727 C CA . ARG A 1 89 ? -2.340 10.326 -7.854 1.00 95.06 89 ARG A CA 1
ATOM 728 C C . ARG A 1 89 ? -3.536 10.488 -6.924 1.00 95.06 89 ARG A C 1
ATOM 730 O O . ARG A 1 89 ? -4.355 11.376 -7.136 1.00 95.06 89 ARG A O 1
ATOM 737 N N . ILE A 1 90 ? -3.576 9.689 -5.862 1.00 94.44 90 ILE A N 1
ATOM 738 C CA . ILE A 1 90 ? -4.565 9.846 -4.792 1.00 94.44 90 ILE A CA 1
ATOM 739 C C . ILE A 1 90 ? -4.274 11.156 -4.051 1.00 94.44 90 ILE A C 1
ATOM 741 O O . ILE A 1 90 ? -3.111 11.460 -3.738 1.00 94.44 90 ILE A O 1
ATOM 745 N N . ALA A 1 91 ? -5.310 11.953 -3.785 1.00 90.12 91 ALA A N 1
ATOM 746 C CA . ALA A 1 91 ? -5.152 13.170 -3.004 1.00 90.12 91 ALA A CA 1
ATOM 747 C C . ALA A 1 91 ? -4.640 12.825 -1.602 1.00 90.12 91 ALA A C 1
ATOM 749 O O . ALA A 1 91 ? -4.968 11.793 -1.023 1.00 90.12 91 ALA A O 1
ATOM 750 N N . THR A 1 92 ? -3.809 13.693 -1.027 1.00 86.75 92 THR A N 1
ATOM 751 C CA . THR A 1 92 ? -3.131 13.394 0.245 1.00 86.75 92 THR A CA 1
ATOM 752 C C . THR A 1 92 ? -4.080 13.177 1.423 1.00 86.75 92 THR A C 1
ATOM 754 O O . THR A 1 92 ? -3.665 12.595 2.425 1.00 86.75 92 THR A O 1
ATOM 757 N N . THR A 1 93 ? -5.302 13.696 1.300 1.00 86.00 93 THR A N 1
ATOM 758 C CA . THR A 1 93 ? -6.416 13.561 2.242 1.00 86.00 93 THR A CA 1
ATOM 759 C C . THR A 1 93 ? -7.108 12.214 2.149 1.00 86.00 93 THR A C 1
ATOM 761 O O . THR A 1 93 ? -7.612 11.721 3.151 1.00 86.00 93 THR A O 1
ATOM 764 N N . ASP A 1 94 ? -7.027 11.576 0.985 1.00 91.69 94 ASP A N 1
ATOM 765 C CA . ASP A 1 94 ? -7.876 10.440 0.641 1.00 91.69 94 ASP A CA 1
ATOM 766 C C . ASP A 1 94 ? -7.091 9.123 0.654 1.00 91.69 94 ASP A C 1
ATOM 768 O O . ASP A 1 94 ? -7.669 8.052 0.523 1.00 91.69 94 ASP A O 1
ATOM 772 N N . VAL A 1 95 ? -5.761 9.169 0.825 1.00 94.50 95 VAL A N 1
ATOM 773 C CA . VAL A 1 95 ? -4.899 7.971 0.799 1.00 94.50 95 VAL A CA 1
ATOM 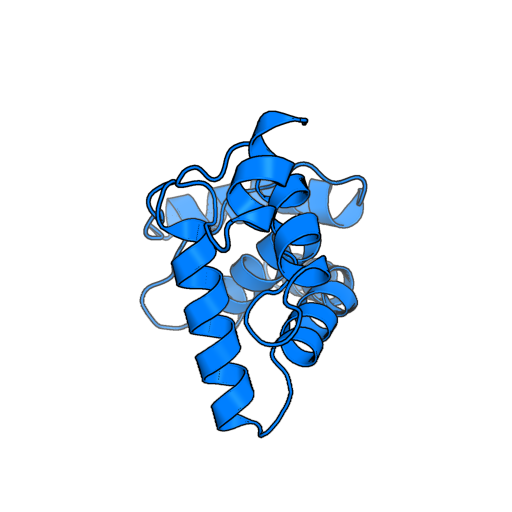774 C C . VAL A 1 95 ? -5.361 6.918 1.801 1.00 94.50 95 VAL A C 1
ATOM 776 O O . VAL A 1 95 ? -5.428 5.742 1.454 1.00 94.50 95 VAL A O 1
ATOM 779 N N . TYR A 1 96 ? -5.653 7.320 3.042 1.00 95.19 96 TYR A N 1
ATOM 780 C CA . TYR A 1 96 ? -6.007 6.353 4.078 1.00 95.19 96 TYR A CA 1
ATOM 781 C C . TYR A 1 96 ? -7.428 5.822 3.923 1.00 95.19 96 TYR A C 1
ATOM 783 O O . TYR A 1 96 ? -7.621 4.621 4.054 1.00 95.19 96 TYR A O 1
ATOM 791 N N . SER A 1 97 ? -8.405 6.679 3.615 1.00 93.56 97 SER A N 1
ATOM 792 C CA . SER A 1 97 ? -9.779 6.227 3.364 1.00 93.56 97 SER A CA 1
ATOM 793 C C . SER A 1 97 ? -9.830 5.288 2.161 1.00 93.56 97 SER A C 1
ATOM 795 O O . SER A 1 97 ? -10.361 4.192 2.287 1.00 93.56 97 SER A O 1
ATOM 797 N N . THR A 1 98 ? -9.157 5.637 1.058 1.00 95.50 98 THR A N 1
ATOM 798 C CA . THR A 1 98 ? -9.027 4.766 -0.126 1.00 95.50 98 THR A CA 1
ATOM 799 C C . THR A 1 98 ? -8.407 3.413 0.239 1.00 95.50 98 THR A C 1
ATOM 801 O O . THR A 1 98 ? -8.862 2.367 -0.216 1.00 95.50 98 THR A O 1
ATOM 804 N N . TYR A 1 99 ? -7.368 3.418 1.081 1.00 97.00 99 TYR A N 1
ATOM 805 C CA . TYR A 1 99 ? -6.727 2.198 1.568 1.00 97.00 99 TYR A CA 1
ATOM 806 C C . TYR A 1 99 ? -7.669 1.333 2.421 1.00 97.00 99 TYR A C 1
ATOM 808 O O . TYR A 1 99 ? -7.780 0.134 2.177 1.00 97.00 99 TYR A O 1
ATOM 816 N N . ILE A 1 100 ? -8.365 1.923 3.395 1.00 96.81 100 ILE A N 1
ATOM 817 C CA . ILE A 1 100 ? -9.290 1.187 4.266 1.00 96.81 100 ILE A CA 1
ATOM 818 C C . ILE A 1 100 ? -10.478 0.641 3.472 1.00 96.81 100 ILE A C 1
ATOM 820 O O . ILE A 1 100 ? -10.823 -0.525 3.634 1.00 96.81 100 ILE A O 1
ATOM 824 N N . GLU A 1 101 ? -11.061 1.431 2.570 1.00 96.62 101 GLU A N 1
ATOM 825 C CA . GLU A 1 101 ? -12.144 0.974 1.693 1.00 96.62 101 GLU A CA 1
ATOM 826 C C . GLU A 1 101 ? -11.711 -0.216 0.830 1.00 96.62 101 GLU A C 1
ATOM 828 O O . GLU A 1 101 ? -12.458 -1.189 0.701 1.00 96.62 101 GLU A O 1
ATOM 833 N N . LEU A 1 102 ? -10.489 -0.185 0.285 1.00 96.62 102 LEU A N 1
ATOM 834 C CA . LEU A 1 102 ? -9.925 -1.310 -0.459 1.00 96.62 102 LEU A CA 1
ATOM 835 C C . LEU A 1 102 ? -9.838 -2.570 0.412 1.00 96.62 102 LEU A C 1
ATOM 837 O O . LEU A 1 102 ? -10.281 -3.636 -0.017 1.00 96.62 102 LEU A O 1
ATOM 841 N N . LEU A 1 103 ? -9.304 -2.452 1.629 1.00 98.00 103 LEU A N 1
ATOM 842 C CA . LEU A 1 103 ? -9.174 -3.578 2.554 1.00 98.00 103 LEU A CA 1
ATOM 843 C C . LEU A 1 103 ? -10.528 -4.147 2.958 1.00 98.00 103 LEU A C 1
ATOM 845 O O . LEU A 1 103 ? -10.702 -5.355 2.879 1.00 98.00 103 LEU A O 1
ATOM 849 N N . VAL A 1 104 ? -11.497 -3.298 3.304 1.00 97.44 104 VAL A N 1
ATOM 850 C CA . VAL A 1 104 ? -12.869 -3.716 3.638 1.00 97.44 104 VAL A CA 1
ATOM 851 C C . VAL A 1 104 ? -13.525 -4.446 2.464 1.00 97.44 104 VAL A C 1
ATOM 853 O O . VAL A 1 104 ? -14.211 -5.450 2.651 1.00 97.44 104 VAL A O 1
ATOM 856 N N . ASN A 1 105 ? -13.318 -3.971 1.235 1.00 97.00 105 ASN A N 1
ATOM 857 C CA . ASN A 1 105 ? -13.868 -4.623 0.050 1.00 97.00 105 ASN A CA 1
ATOM 858 C C . ASN A 1 105 ? -13.252 -6.007 -0.186 1.00 97.00 105 ASN A C 1
ATOM 860 O O . ASN A 1 105 ? -13.972 -6.941 -0.537 1.00 97.00 105 ASN A O 1
ATOM 864 N N . VAL A 1 106 ? -11.938 -6.155 -0.001 1.00 96.81 106 VAL A N 1
ATOM 865 C CA . VAL A 1 106 ? -11.253 -7.451 -0.127 1.00 96.81 106 VAL A CA 1
ATOM 866 C C . VAL A 1 106 ? -11.650 -8.386 1.014 1.00 96.81 106 VAL A C 1
ATOM 868 O O . VAL A 1 106 ? -11.987 -9.539 0.759 1.00 96.81 106 VAL A O 1
ATOM 871 N N . SER A 1 107 ? -11.680 -7.883 2.246 1.00 97.44 107 SER A N 1
ATOM 872 C CA . SER A 1 107 ? -11.988 -8.664 3.442 1.00 97.44 107 SER A CA 1
ATOM 873 C C . SER A 1 107 ? -13.401 -9.251 3.368 1.00 97.44 107 SER A C 1
ATOM 875 O O . SER A 1 107 ? -13.583 -10.443 3.579 1.00 97.44 107 SER A O 1
ATOM 877 N N . ARG A 1 108 ? -14.389 -8.460 2.923 1.00 97.25 108 ARG A N 1
ATOM 878 C CA . ARG A 1 108 ? -15.765 -8.929 2.678 1.00 97.25 108 ARG A CA 1
ATOM 879 C C . ARG A 1 108 ? -15.863 -9.966 1.564 1.00 97.25 108 ARG A C 1
ATOM 881 O O . ARG A 1 108 ? -16.670 -10.880 1.660 1.00 97.25 108 ARG A O 1
ATOM 888 N N . LYS A 1 109 ? -15.086 -9.812 0.487 1.00 97.88 109 LYS A N 1
ATOM 889 C CA . LYS A 1 109 ? -15.091 -10.764 -0.637 1.00 97.88 109 LYS A CA 1
ATOM 890 C C . LYS A 1 109 ? -14.483 -12.113 -0.262 1.00 97.88 109 LYS A C 1
ATOM 892 O O . LYS A 1 109 ? -14.872 -13.117 -0.848 1.00 97.88 109 LYS A O 1
ATOM 897 N N . LEU A 1 110 ? -13.513 -12.113 0.649 1.00 97.12 110 LEU A N 1
ATOM 898 C CA . LEU A 1 110 ? -12.767 -13.303 1.056 1.00 97.12 110 LEU A CA 1
ATOM 899 C C . LEU A 1 110 ? -13.213 -13.876 2.409 1.00 97.12 110 LEU A C 1
ATOM 901 O O . LEU A 1 110 ? -12.702 -14.920 2.792 1.00 97.12 110 LEU A O 1
ATOM 905 N N . ASP A 1 111 ? -14.152 -13.216 3.093 1.00 97.38 111 ASP A N 1
ATOM 906 C CA . ASP A 1 111 ? -14.621 -13.558 4.443 1.00 97.38 111 ASP A CA 1
ATOM 907 C C . ASP A 1 111 ? -13.477 -13.647 5.473 1.00 97.38 111 ASP A C 1
ATOM 909 O O . ASP A 1 111 ? -13.316 -14.630 6.192 1.00 97.38 111 ASP A O 1
ATOM 913 N N . VAL A 1 112 ? -12.639 -12.606 5.503 1.00 97.62 112 VAL A N 1
ATOM 914 C CA . VAL A 1 112 ? -11.495 -12.460 6.426 1.00 97.62 112 VAL A CA 1
ATOM 915 C C . VAL A 1 112 ? -11.516 -11.095 7.113 1.00 97.62 112 VAL A C 1
ATOM 917 O O . VAL A 1 112 ? -12.285 -10.207 6.729 1.00 97.62 112 VAL A O 1
ATOM 920 N N . GLU A 1 113 ? -10.658 -10.884 8.111 1.00 97.19 113 GLU A N 1
ATOM 921 C CA . GLU A 1 113 ? -10.529 -9.582 8.765 1.00 97.19 113 GLU A CA 1
ATOM 922 C C . GLU A 1 113 ? -9.687 -8.613 7.917 1.00 97.19 113 GLU A C 1
ATOM 924 O O . GLU A 1 113 ? -8.814 -9.010 7.142 1.00 97.19 113 GLU A O 1
ATOM 929 N N . ILE A 1 114 ? -9.903 -7.299 8.069 1.00 97.31 114 ILE A N 1
ATOM 930 C CA . ILE A 1 114 ? -9.075 -6.294 7.372 1.00 97.31 114 ILE A CA 1
ATOM 931 C C . ILE A 1 114 ? -7.592 -6.400 7.763 1.00 97.31 114 ILE A C 1
ATOM 933 O O . ILE A 1 114 ? -6.716 -6.098 6.950 1.00 97.31 114 ILE A O 1
ATOM 937 N N . GLY A 1 115 ? -7.322 -6.850 8.994 1.00 97.25 115 GLY A N 1
ATOM 938 C CA . GLY A 1 115 ? -5.979 -7.092 9.508 1.00 97.25 115 GLY A CA 1
ATOM 939 C C . GLY A 1 115 ? -5.273 -8.217 8.758 1.00 97.25 115 GLY A C 1
ATOM 940 O O . GLY A 1 115 ? -4.096 -8.080 8.445 1.00 97.25 115 GLY A O 1
ATOM 941 N N . ASP A 1 116 ? -5.987 -9.276 8.370 1.00 97.88 116 ASP A N 1
ATOM 942 C CA . ASP A 1 116 ? -5.411 -10.375 7.586 1.00 97.88 116 ASP A CA 1
ATOM 943 C C . ASP A 1 116 ? -4.960 -9.896 6.202 1.00 97.88 116 ASP A C 1
ATOM 945 O O . ASP A 1 116 ? -3.880 -10.254 5.725 1.00 97.88 116 ASP A O 1
ATOM 949 N N . VAL A 1 117 ? -5.758 -9.033 5.566 1.00 98.25 117 VAL A N 1
ATOM 950 C CA . VAL A 1 117 ? -5.425 -8.440 4.262 1.00 98.25 117 VAL A CA 1
ATOM 951 C C . VAL A 1 117 ? -4.201 -7.526 4.374 1.00 98.25 117 VAL A C 1
ATOM 953 O O . VAL A 1 117 ? -3.293 -7.606 3.542 1.00 98.25 117 VAL A O 1
ATOM 956 N N . GLU A 1 118 ? -4.141 -6.680 5.407 1.00 98.44 118 GLU A N 1
ATOM 957 C CA . GLU A 1 118 ? -2.970 -5.839 5.689 1.00 98.44 118 GLU A CA 1
ATOM 958 C C . GLU A 1 118 ? -1.715 -6.683 5.919 1.00 98.44 118 GLU A C 1
ATOM 960 O O . GLU A 1 118 ? -0.691 -6.454 5.271 1.00 98.44 118 GLU A O 1
ATOM 965 N N . MET A 1 119 ? -1.815 -7.706 6.767 1.00 98.19 119 MET A N 1
ATOM 966 C CA . MET A 1 119 ? -0.713 -8.603 7.099 1.00 98.19 119 MET A CA 1
ATOM 967 C C . MET A 1 119 ? -0.238 -9.415 5.892 1.00 98.19 119 MET A C 1
ATOM 969 O O . MET A 1 119 ? 0.964 -9.664 5.745 1.00 98.19 119 MET A O 1
ATOM 973 N N . LEU A 1 120 ? -1.138 -9.788 4.981 1.00 98.19 120 LEU A N 1
ATOM 974 C CA . LEU A 1 120 ? -0.771 -10.419 3.717 1.00 98.19 120 LEU A CA 1
ATOM 975 C C . LEU A 1 120 ? 0.029 -9.456 2.829 1.00 98.19 120 LEU A C 1
ATOM 977 O O . LEU A 1 120 ? 1.117 -9.807 2.372 1.00 98.19 120 LEU A O 1
ATOM 981 N N . LEU A 1 121 ? -0.458 -8.227 2.625 1.00 98.31 121 LEU A N 1
ATOM 982 C CA . LEU A 1 121 ? 0.256 -7.203 1.850 1.00 98.31 121 LEU A CA 1
ATOM 983 C C . LEU A 1 121 ? 1.634 -6.909 2.450 1.00 98.31 121 LEU A C 1
ATOM 985 O O . LEU A 1 121 ? 2.625 -6.805 1.727 1.00 98.31 121 LEU A O 1
ATOM 989 N N . PHE A 1 122 ? 1.701 -6.792 3.770 1.00 98.00 122 PHE A N 1
ATOM 990 C CA . PHE A 1 122 ? 2.921 -6.539 4.515 1.00 98.00 122 PHE A CA 1
ATOM 991 C C . PHE A 1 122 ? 3.934 -7.683 4.397 1.00 98.00 122 PHE A C 1
ATOM 993 O O . PHE A 1 122 ? 5.113 -7.434 4.134 1.00 98.00 122 PHE A O 1
ATOM 1000 N N . SER A 1 123 ? 3.492 -8.929 4.592 1.00 97.88 123 SER A N 1
ATOM 1001 C CA . SER A 1 123 ? 4.369 -10.109 4.582 1.00 97.88 123 SER A CA 1
ATOM 1002 C C . SER A 1 123 ? 4.892 -10.434 3.184 1.00 97.88 123 SER A C 1
ATOM 1004 O O . SER A 1 123 ? 6.035 -10.863 3.052 1.00 97.88 123 SER A O 1
ATOM 1006 N N . LYS A 1 124 ? 4.104 -10.157 2.138 1.00 97.56 124 LYS A N 1
ATOM 1007 C CA . LYS A 1 124 ? 4.465 -10.396 0.733 1.00 97.56 124 LYS A CA 1
ATOM 1008 C C . LYS A 1 124 ? 5.290 -9.295 0.075 1.00 97.56 124 LYS A C 1
ATOM 1010 O O . LYS A 1 124 ? 5.660 -9.426 -1.085 1.00 97.56 124 LYS A O 1
ATOM 1015 N N . ALA A 1 125 ? 5.616 -8.220 0.788 1.00 97.75 125 ALA A N 1
ATOM 1016 C CA . ALA A 1 125 ? 6.269 -7.063 0.183 1.00 97.75 125 ALA A CA 1
ATOM 1017 C C . ALA A 1 125 ? 7.635 -7.377 -0.460 1.00 97.75 125 ALA A C 1
ATOM 1019 O O . ALA A 1 125 ? 7.961 -6.812 -1.503 1.00 97.75 125 ALA A O 1
ATOM 1020 N N . GLU A 1 126 ? 8.428 -8.277 0.131 1.00 97.19 126 GLU A N 1
ATOM 1021 C CA . GLU A 1 126 ? 9.709 -8.700 -0.456 1.00 97.19 126 GLU A CA 1
ATOM 1022 C C . GLU A 1 126 ? 9.523 -9.630 -1.658 1.00 97.19 126 GLU A C 1
ATOM 1024 O O . GLU A 1 126 ? 10.195 -9.435 -2.670 1.00 97.19 126 GLU A O 1
ATOM 1029 N N . ASP A 1 127 ? 8.560 -10.556 -1.598 1.00 97.44 127 ASP A N 1
ATOM 1030 C CA . ASP A 1 127 ? 8.181 -11.399 -2.740 1.00 97.44 127 ASP A CA 1
ATOM 1031 C C . ASP A 1 127 ? 7.760 -10.521 -3.932 1.00 97.44 127 ASP A C 1
ATOM 1033 O O . ASP A 1 127 ? 8.217 -10.717 -5.058 1.00 97.44 127 ASP A O 1
ATOM 1037 N N . PHE A 1 128 ? 6.956 -9.481 -3.680 1.00 97.38 128 PHE A N 1
ATOM 1038 C CA . PHE A 1 128 ? 6.571 -8.507 -4.701 1.00 97.38 128 PHE A CA 1
ATOM 1039 C C . PHE A 1 128 ? 7.759 -7.704 -5.231 1.00 97.38 128 PHE A C 1
ATOM 1041 O O . PHE A 1 128 ? 7.796 -7.396 -6.419 1.00 97.38 128 PHE A O 1
ATOM 1048 N N . ALA A 1 129 ? 8.749 -7.376 -4.399 1.00 96.88 129 ALA A N 1
ATOM 1049 C CA . ALA A 1 129 ? 9.965 -6.724 -4.883 1.00 96.88 129 ALA A CA 1
ATOM 1050 C C . ALA A 1 129 ? 10.756 -7.645 -5.827 1.00 96.88 129 ALA A C 1
ATOM 1052 O O . ALA A 1 129 ? 11.261 -7.174 -6.847 1.00 96.88 129 ALA A O 1
ATOM 1053 N N . GLY A 1 130 ? 10.820 -8.946 -5.523 1.00 96.62 130 GLY A N 1
ATOM 1054 C CA . GLY A 1 130 ? 11.376 -9.969 -6.411 1.00 96.62 130 GLY A CA 1
ATOM 1055 C C . GLY A 1 130 ? 10.643 -10.016 -7.751 1.00 96.62 130 GLY A C 1
ATOM 1056 O O . GLY A 1 130 ? 11.250 -9.756 -8.787 1.00 96.62 130 GLY A O 1
ATOM 1057 N N . ALA A 1 131 ? 9.324 -10.217 -7.719 1.00 96.56 131 ALA A N 1
ATOM 1058 C CA . ALA A 1 131 ? 8.489 -10.273 -8.920 1.00 96.56 131 ALA A CA 1
ATOM 1059 C C . ALA A 1 131 ? 8.566 -8.984 -9.762 1.00 96.56 131 ALA A C 1
ATOM 1061 O O . ALA A 1 131 ? 8.634 -9.031 -10.990 1.00 96.56 131 ALA A O 1
ATOM 1062 N N . PHE A 1 132 ? 8.613 -7.814 -9.114 1.00 96.69 132 PHE A N 1
ATOM 1063 C CA . PHE A 1 132 ? 8.807 -6.541 -9.805 1.00 96.69 132 PHE A CA 1
ATOM 1064 C C . PHE A 1 132 ? 10.160 -6.478 -10.521 1.00 96.69 132 PHE A C 1
ATOM 1066 O O . PHE A 1 132 ? 10.219 -5.990 -11.643 1.00 96.69 132 PHE A O 1
ATOM 1073 N N . ASN A 1 133 ? 11.237 -6.970 -9.908 1.00 95.81 133 ASN A N 1
ATOM 1074 C CA . ASN A 1 133 ? 12.559 -6.987 -10.538 1.00 95.81 133 ASN A CA 1
ATOM 1075 C C . ASN A 1 133 ? 12.657 -7.985 -11.690 1.00 95.81 133 ASN A C 1
ATOM 1077 O O . ASN A 1 133 ? 13.391 -7.731 -12.637 1.00 95.81 133 ASN A O 1
ATOM 1081 N N . GLU A 1 134 ? 11.934 -9.099 -11.624 1.00 95.50 134 GLU A N 1
ATOM 1082 C CA . GLU A 1 134 ? 11.863 -10.057 -12.728 1.00 95.50 134 GLU A CA 1
ATOM 1083 C C . GLU A 1 134 ? 11.129 -9.460 -13.936 1.00 95.50 134 GLU A C 1
ATOM 1085 O O . GLU A 1 134 ? 11.609 -9.562 -15.063 1.00 95.50 134 GLU A O 1
ATOM 1090 N N . ALA A 1 135 ? 10.000 -8.782 -13.703 1.00 94.06 135 ALA A N 1
ATOM 1091 C CA . ALA A 1 135 ? 9.214 -8.151 -14.764 1.00 94.06 135 ALA A CA 1
ATOM 1092 C C . ALA A 1 135 ? 9.831 -6.838 -15.290 1.00 94.06 135 ALA A C 1
ATOM 1094 O O . ALA A 1 135 ? 9.701 -6.516 -16.471 1.00 94.06 135 ALA A O 1
ATOM 1095 N N . TYR A 1 136 ? 10.504 -6.080 -14.420 1.00 91.94 136 TYR A N 1
ATOM 1096 C CA . TYR A 1 136 ? 11.107 -4.774 -14.704 1.00 91.94 136 TYR A CA 1
ATOM 1097 C C . TYR A 1 136 ? 12.561 -4.741 -14.207 1.00 91.94 136 TYR A C 1
ATOM 1099 O O . TYR A 1 136 ? 12.866 -4.091 -13.191 1.00 91.94 136 TYR A O 1
ATOM 1107 N N . PRO A 1 137 ? 13.472 -5.446 -14.903 1.00 89.56 137 PRO A N 1
ATOM 1108 C CA . PRO A 1 137 ? 14.849 -5.594 -14.461 1.00 89.56 137 PRO A CA 1
ATOM 1109 C C . PRO A 1 137 ? 15.585 -4.248 -14.381 1.00 89.56 137 PRO A C 1
ATOM 1111 O O . PRO A 1 137 ? 15.260 -3.304 -15.111 1.00 89.56 137 PRO A O 1
ATOM 1114 N N . PRO A 1 138 ? 16.583 -4.126 -13.482 1.00 83.56 138 PRO A N 1
ATOM 1115 C CA . PRO A 1 138 ? 17.504 -2.996 -13.504 1.00 83.56 138 PRO A CA 1
ATOM 1116 C C . PRO A 1 138 ? 18.172 -2.892 -14.880 1.00 83.56 138 PRO A C 1
ATOM 1118 O O . PRO A 1 138 ? 18.559 -3.913 -15.446 1.00 83.56 138 PRO A O 1
ATOM 1121 N N . SER A 1 139 ? 18.296 -1.668 -15.394 1.00 72.50 139 SER A N 1
ATOM 1122 C CA . SER A 1 139 ? 19.097 -1.366 -16.588 1.00 72.50 139 SER A CA 1
ATOM 1123 C C . SER A 1 139 ? 20.586 -1.586 -16.345 1.00 72.50 139 SER A C 1
ATOM 1125 O O . SER A 1 139 ? 21.023 -1.347 -15.194 1.00 72.50 139 SER A O 1
#

Radius of gyration: 15.05 Å; chains: 1; bounding box: 35×29×39 Å

Secondary structure (DSSP, 8-state):
-HHHHHHHHTT---SS-TTHHHHHHHHHHH-TTT-----HHHHHHHHHHHHHH--S--EEPPPPP-S-HHHHHHHHHHHHHHHHTTPEEPPTTTHHHHHHHHHHHHHHHHT--HHHHHHHHHHTHHHHHHHHHHHS---

Foldseek 3Di:
DVVLLVQLLVVHHDQFCVCQQPSLVSNCVNPVQQGDHDAQLLQQLQLLCCVPPPPDAAEHQDHHDDPDVLSVVCVVVSVVVCVVVVHHYDDRRCNRVVLSVVLVVVCVVVVHGSHVVSVVSNVCSNVSSVVSCVVPPDD

pLDDT: mean 90.03, std 11.5, range [49.38, 98.44]

Sequence (139 aa):
MQGYVQTVSQGRVPDKHKGIASWSKVAAFSNPIEHAIFDARVAFSLNVLQMLHSDEQRWWFPHLAGRNTHLNACWPRLKTQAREQRWIRIATTDVYSTYIELLVNVSRKLDVEIGDVEMLLFSKAEDFAGAFNEAYPPS